Protein AF-A0A4V3JV38-F1 (afdb_monomer)

Secondary structure (DSSP, 8-state):
--HHHHHHHHHHHHHHHHHHHHHHHHHHHHHHHHHHHHTS-HHHHS-SS---HHHHHHSS--TTTTHHHHHHHHHTT-HHHHHHH-TTHHHHHHHHHHHHHHHHH--THHHHHHHH---

Solvent-accessible surface area (backbone atoms only — not comparable to full-atom values): 6922 Å² total; per-residue (Å²): 144,62,66,67,64,55,55,54,53,53,55,50,53,55,50,53,48,52,55,54,51,53,34,51,53,48,45,52,51,52,53,52,51,50,54,54,60,66,68,53,58,64,70,77,66,68,48,85,70,76,89,41,66,61,37,71,74,65,77,42,84,52,88,67,38,42,45,72,48,16,53,52,25,50,76,69,71,34,58,69,61,12,40,71,45,17,73,51,42,81,56,54,50,58,51,49,52,52,53,50,48,47,69,45,68,55,74,71,62,73,69,51,48,58,73,77,54,68,133

pLDDT: mean 81.39, std 14.28, range [52.53, 96.88]

Organism: NCBI:txid2202203

Radius of gyration: 21.89 Å; Cα contacts (8 Å, |Δi|>4): 63; chains: 1; bounding box: 44×22×66 Å

Structure (mmCIF, N/CA/C/O backbone):
data_AF-A0A4V3JV38-F1
#
_entry.id   AF-A0A4V3JV38-F1
#
loop_
_atom_site.group_PDB
_atom_site.id
_atom_site.type_symbol
_atom_site.label_atom_id
_atom_site.label_alt_id
_atom_site.label_comp_id
_atom_site.label_asym_id
_atom_site.label_entity_id
_atom_site.label_seq_id
_atom_site.pdbx_PDB_ins_code
_atom_site.Cartn_x
_atom_site.Cartn_y
_atom_site.Cartn_z
_atom_site.occupancy
_atom_site.B_iso_or_equiv
_atom_site.auth_seq_id
_atom_site.auth_comp_id
_atom_site.auth_asym_id
_atom_site.auth_atom_id
_atom_site.pdbx_PDB_model_num
ATOM 1 N N . MET A 1 1 ? -20.059 -0.887 51.369 1.00 53.03 1 MET A N 1
ATOM 2 C CA . MET A 1 1 ? -19.217 -1.607 50.383 1.00 53.03 1 MET A CA 1
ATOM 3 C C . MET A 1 1 ? -19.933 -1.858 49.036 1.00 53.03 1 MET A C 1
ATOM 5 O O . MET A 1 1 ? -19.772 -2.918 48.452 1.00 53.03 1 MET A O 1
ATOM 9 N N . SER A 1 2 ? -20.715 -0.902 48.499 1.00 55.38 2 SER A N 1
ATOM 10 C CA . SER A 1 2 ? -21.578 -1.139 47.311 1.00 55.38 2 SER A CA 1
ATOM 11 C C . SER A 1 2 ? -21.524 -0.057 46.218 1.00 55.38 2 SER A C 1
ATOM 13 O O . SER A 1 2 ? -21.893 -0.320 45.074 1.00 55.38 2 SER A O 1
ATOM 15 N N . LEU A 1 3 ? -21.032 1.150 46.522 1.00 53.41 3 LEU A N 1
ATOM 16 C CA . LEU A 1 3 ? -20.977 2.256 45.553 1.00 53.41 3 LEU A CA 1
ATOM 17 C C . LEU A 1 3 ? -19.715 2.222 44.674 1.00 53.41 3 LEU A C 1
ATOM 19 O O . LEU A 1 3 ? -19.774 2.554 43.489 1.00 53.41 3 LEU A O 1
ATOM 23 N N . VAL A 1 4 ? -18.592 1.746 45.221 1.00 56.56 4 VAL A N 1
ATOM 24 C CA . VAL A 1 4 ? -17.316 1.626 44.495 1.00 56.56 4 VAL A CA 1
ATOM 25 C C . VAL A 1 4 ? -17.398 0.550 43.401 1.00 56.56 4 VAL A C 1
ATOM 27 O O . VAL A 1 4 ? -16.957 0.786 42.277 1.00 56.56 4 VAL A O 1
ATOM 30 N N . SER A 1 5 ? -18.052 -0.590 43.665 1.00 55.03 5 SER A N 1
ATOM 31 C CA . SER A 1 5 ? -18.161 -1.687 42.688 1.00 55.03 5 SER A CA 1
ATOM 32 C C . SER A 1 5 ? -19.097 -1.363 41.512 1.00 55.03 5 SER A C 1
ATOM 34 O O . SER A 1 5 ? -18.789 -1.706 40.368 1.00 55.03 5 SER A O 1
ATOM 36 N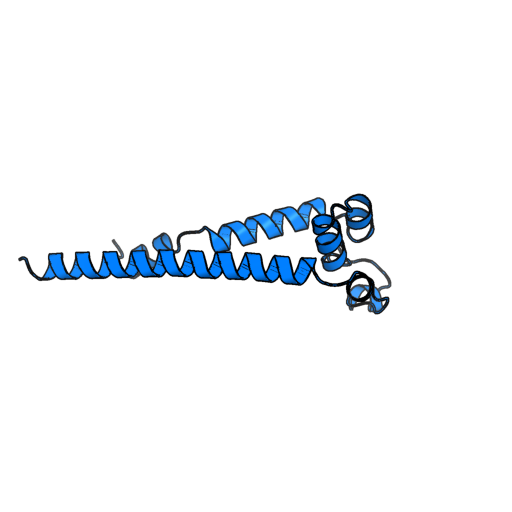 N . LYS A 1 6 ? -20.200 -0.633 41.747 1.00 54.78 6 LYS A N 1
ATOM 37 C CA . LYS A 1 6 ? -21.089 -0.138 40.676 1.00 54.78 6 LYS A CA 1
ATOM 38 C C . LYS A 1 6 ? -20.395 0.901 39.792 1.00 54.78 6 LYS A C 1
ATOM 40 O O . LYS A 1 6 ? -20.498 0.830 38.567 1.00 54.78 6 LYS A O 1
ATOM 45 N N . ARG A 1 7 ? -19.634 1.825 40.392 1.00 52.69 7 ARG A N 1
ATOM 46 C CA . ARG A 1 7 ? -18.882 2.858 39.657 1.00 52.69 7 ARG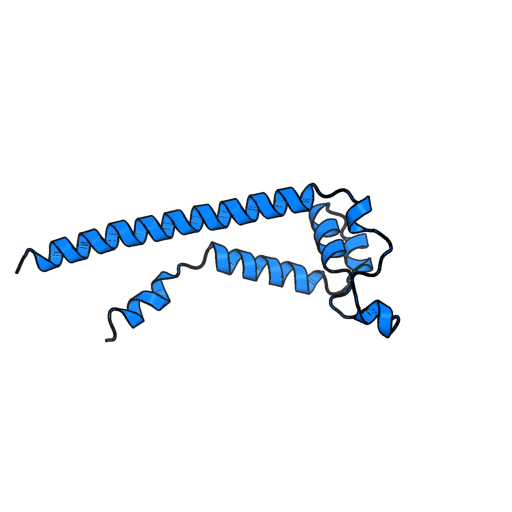 A CA 1
ATOM 47 C C . ARG A 1 7 ? -17.755 2.259 38.800 1.00 52.69 7 ARG A C 1
ATOM 49 O O . ARG A 1 7 ? -17.543 2.713 37.676 1.00 52.69 7 ARG A O 1
ATOM 56 N N . MET A 1 8 ? -17.108 1.192 39.276 1.00 52.53 8 MET A N 1
ATOM 57 C CA . MET A 1 8 ? -16.107 0.414 38.527 1.00 52.53 8 MET A CA 1
ATOM 58 C C . MET A 1 8 ? -16.706 -0.322 37.315 1.00 52.53 8 MET A C 1
ATOM 60 O O . MET A 1 8 ? -16.131 -0.289 36.228 1.00 52.53 8 MET A O 1
ATOM 64 N N . ARG A 1 9 ? -17.895 -0.929 37.458 1.00 57.12 9 ARG A N 1
ATOM 65 C CA . ARG A 1 9 ? -18.577 -1.661 36.370 1.00 57.12 9 ARG A CA 1
ATOM 66 C C . ARG A 1 9 ? -19.043 -0.741 35.230 1.00 57.12 9 ARG A C 1
ATOM 68 O O . ARG A 1 9 ? -18.928 -1.105 34.064 1.00 57.12 9 ARG A O 1
ATOM 75 N N . HIS A 1 10 ? -19.501 0.470 35.552 1.00 55.97 10 HIS A N 1
ATOM 76 C CA . HIS A 1 10 ? -19.963 1.450 34.560 1.00 55.97 10 HIS A CA 1
ATOM 77 C C . HIS A 1 10 ? -18.820 2.034 33.711 1.00 55.97 10 HIS A C 1
ATOM 79 O O . HIS A 1 10 ? -18.940 2.147 32.490 1.00 55.97 10 HIS A O 1
ATOM 85 N N . ARG A 1 11 ? -17.668 2.342 34.333 1.00 59.56 11 ARG A N 1
ATOM 86 C CA . ARG A 1 11 ? -16.465 2.782 33.601 1.00 59.56 11 ARG A CA 1
ATOM 87 C C . ARG A 1 11 ? -15.951 1.708 32.638 1.00 59.56 11 ARG A C 1
ATOM 89 O O . ARG A 1 11 ? -15.486 2.047 31.555 1.00 59.56 11 ARG A O 1
ATOM 96 N N . HIS A 1 12 ? -16.100 0.431 32.991 1.00 63.41 12 HIS A N 1
ATOM 97 C CA . HIS A 1 12 ? -15.719 -0.693 32.133 1.00 63.41 12 HIS A CA 1
ATOM 98 C C . HIS A 1 12 ? -16.596 -0.797 30.870 1.00 63.41 12 HIS A C 1
ATOM 100 O O . HIS A 1 12 ? -16.074 -1.026 29.781 1.00 63.41 12 HIS A O 1
ATOM 106 N N . GLY A 1 13 ? -17.912 -0.575 30.990 1.00 63.69 13 GLY A N 1
ATOM 107 C CA . GLY A 1 13 ? -18.850 -0.627 29.859 1.00 63.69 13 GLY A CA 1
ATOM 108 C C . GLY A 1 13 ? -18.615 0.474 28.820 1.00 63.69 13 GLY A C 1
ATOM 109 O O . GLY A 1 13 ? -18.491 0.181 27.632 1.00 63.69 13 GLY A O 1
ATOM 110 N N . ILE A 1 14 ? -18.465 1.728 29.269 1.00 70.62 14 ILE A N 1
ATOM 111 C CA . ILE A 1 14 ? -18.168 2.874 28.388 1.00 70.62 14 ILE A CA 1
ATOM 112 C C . ILE A 1 14 ? -16.804 2.699 27.713 1.00 70.62 14 ILE A C 1
ATOM 114 O O . ILE A 1 14 ? -16.665 2.930 26.516 1.00 70.62 14 ILE A O 1
ATOM 118 N N . PHE A 1 15 ? -15.795 2.244 28.456 1.00 67.62 15 PHE A N 1
ATOM 119 C CA . PHE A 1 15 ? -14.456 2.031 27.916 1.00 67.62 15 PHE A CA 1
ATOM 120 C C . PHE A 1 15 ? -14.430 0.951 26.821 1.00 67.62 15 PHE A C 1
ATO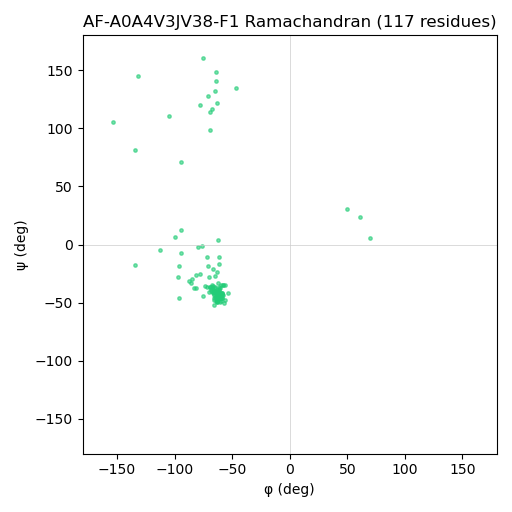M 122 O O . PHE A 1 15 ? -13.859 1.164 25.752 1.00 67.62 15 PHE A O 1
ATOM 129 N N . VAL A 1 16 ? -15.102 -0.184 27.036 1.00 67.94 16 VAL A N 1
ATOM 130 C CA . VAL A 1 16 ? -15.223 -1.245 26.021 1.00 67.94 16 VAL A CA 1
ATOM 131 C C . VAL A 1 16 ? -16.023 -0.770 24.802 1.00 67.94 16 VAL A C 1
ATOM 133 O O . VAL A 1 16 ? -15.673 -1.117 23.672 1.00 67.94 16 VAL A O 1
ATOM 136 N N . PHE A 1 17 ? -17.056 0.053 25.002 1.00 73.25 17 PHE A N 1
ATOM 137 C CA . PHE A 1 17 ? -17.812 0.676 23.914 1.00 73.25 17 PHE A CA 1
ATOM 138 C C . PHE A 1 17 ? -16.936 1.613 23.066 1.00 73.25 17 PHE A C 1
ATOM 140 O O . PHE A 1 17 ? -16.883 1.456 21.847 1.00 73.25 17 PHE A O 1
ATOM 147 N N . LEU A 1 18 ? -16.167 2.509 23.694 1.00 73.81 18 LEU A N 1
ATOM 148 C CA . LEU A 1 18 ? -15.246 3.418 23.001 1.00 73.81 18 LEU A CA 1
ATOM 149 C C . LEU A 1 18 ? -14.155 2.663 22.227 1.00 73.81 18 LEU A C 1
ATOM 151 O O . LEU A 1 18 ? -13.822 3.040 21.106 1.00 73.81 18 LEU A O 1
ATOM 155 N N . LEU A 1 19 ? -13.628 1.564 22.777 1.00 73.00 19 LEU A N 1
ATOM 156 C CA . LEU A 1 19 ? -12.657 0.715 22.079 1.00 73.00 19 LEU A CA 1
ATOM 157 C C . LEU A 1 19 ? -13.261 0.001 20.862 1.00 73.00 19 LEU A C 1
ATOM 159 O O . LEU A 1 19 ? -12.605 -0.101 19.823 1.00 73.00 19 LEU A O 1
ATOM 163 N N . ARG A 1 20 ? -14.509 -0.477 20.964 1.00 72.62 20 ARG A N 1
ATOM 164 C CA . ARG A 1 20 ? -15.234 -1.053 19.822 1.00 72.62 20 ARG A CA 1
ATOM 165 C C . ARG A 1 20 ? -15.500 0.000 18.750 1.00 72.62 20 ARG A C 1
ATOM 167 O O . ARG A 1 20 ? -15.222 -0.262 17.584 1.00 72.62 20 ARG A O 1
ATOM 174 N N . PHE A 1 21 ? -15.947 1.192 19.141 1.00 80.06 21 PHE A N 1
ATOM 175 C CA . PHE A 1 21 ? -16.174 2.314 18.230 1.00 80.06 21 PHE A CA 1
ATOM 176 C C . PHE A 1 21 ? -14.886 2.732 17.502 1.00 80.06 21 PHE A C 1
ATOM 178 O O . PHE A 1 21 ? -14.869 2.820 16.276 1.00 80.06 21 PHE A O 1
ATOM 185 N N . GLN A 1 22 ? -13.766 2.865 18.222 1.00 80.69 22 GLN A N 1
ATOM 186 C CA . GLN A 1 22 ? -12.458 3.161 17.623 1.00 80.69 22 GLN A CA 1
ATOM 187 C C . GLN A 1 22 ? -12.019 2.123 16.582 1.00 80.69 22 GLN A C 1
ATOM 189 O O . GLN A 1 22 ? -11.375 2.482 15.597 1.00 80.69 22 GLN A O 1
ATOM 194 N N . ARG A 1 23 ? -12.349 0.842 16.775 1.00 81.88 23 ARG A N 1
ATOM 195 C CA . ARG A 1 23 ? -12.041 -0.211 15.798 1.00 81.88 23 ARG A CA 1
ATOM 196 C C . ARG A 1 23 ? -12.817 -0.023 14.494 1.00 81.88 23 ARG A C 1
ATOM 198 O O . ARG A 1 23 ? -12.221 -0.149 13.430 1.00 81.88 23 ARG A O 1
ATOM 205 N N . HIS A 1 24 ? -14.106 0.310 14.570 1.00 85.50 24 HIS A N 1
ATOM 206 C CA . HIS A 1 24 ? -14.921 0.572 13.378 1.00 85.50 24 HIS A CA 1
ATOM 207 C C . HIS A 1 24 ? -14.413 1.788 12.600 1.00 85.50 24 HIS A C 1
ATOM 209 O O . HIS A 1 24 ? -14.295 1.714 11.383 1.00 85.50 24 HIS A O 1
ATOM 215 N N . VAL A 1 25 ? -14.018 2.858 13.299 1.00 89.75 25 VAL A N 1
ATOM 216 C CA . VAL A 1 25 ? -13.420 4.046 12.668 1.00 89.75 25 VAL A CA 1
ATOM 217 C C . VAL A 1 25 ? -12.110 3.701 11.954 1.00 89.75 25 VAL A C 1
ATOM 219 O O . VAL A 1 25 ? -11.925 4.079 10.802 1.00 89.75 25 VAL A O 1
ATOM 222 N N . ARG A 1 26 ? -11.208 2.941 12.597 1.00 89.25 26 ARG A N 1
ATOM 223 C CA . ARG A 1 26 ? -9.951 2.500 11.960 1.00 89.25 26 ARG A CA 1
ATOM 224 C C . ARG A 1 26 ? -10.201 1.643 10.726 1.00 89.25 26 ARG A C 1
ATOM 226 O O . ARG A 1 26 ? -9.531 1.833 9.720 1.00 89.25 26 ARG A O 1
ATOM 233 N N . PHE A 1 27 ? -11.145 0.711 10.809 1.00 90.88 27 PHE A N 1
ATOM 234 C CA . PHE A 1 27 ? -11.501 -0.140 9.681 1.00 90.88 27 PHE A CA 1
ATOM 235 C C . PHE A 1 27 ? -12.069 0.682 8.517 1.00 90.88 27 PHE A C 1
ATOM 237 O O . PHE A 1 27 ? -11.580 0.558 7.399 1.00 90.88 27 PHE A O 1
ATOM 244 N N . ALA A 1 28 ? -13.028 1.573 8.788 1.00 93.25 28 ALA A N 1
ATOM 245 C CA . ALA A 1 28 ? -13.606 2.455 7.778 1.00 93.25 28 ALA A CA 1
ATOM 246 C C . ALA A 1 28 ? -12.538 3.328 7.103 1.00 93.25 28 ALA A C 1
ATOM 248 O O . ALA A 1 28 ? -12.510 3.423 5.881 1.00 93.25 28 ALA A O 1
ATOM 249 N N . PHE A 1 29 ? -11.615 3.896 7.884 1.00 94.25 29 PHE A N 1
ATOM 250 C CA . PHE A 1 29 ? -10.500 4.677 7.350 1.00 94.25 29 PHE A CA 1
ATOM 251 C C . PHE A 1 29 ? -9.623 3.861 6.391 1.00 94.25 29 PHE A C 1
ATOM 253 O O . PHE A 1 29 ? -9.298 4.340 5.311 1.00 94.25 29 PHE A O 1
ATOM 260 N N . VAL A 1 30 ? -9.269 2.624 6.760 1.00 93.94 30 VAL A N 1
ATOM 261 C CA . VAL A 1 30 ? -8.461 1.744 5.902 1.00 93.94 30 VAL A CA 1
ATOM 262 C C . VAL A 1 30 ? -9.187 1.416 4.602 1.00 93.94 30 VAL A C 1
ATOM 264 O O . VAL A 1 30 ? -8.589 1.543 3.541 1.00 93.94 30 VAL A O 1
ATOM 267 N N . VAL A 1 31 ? -10.471 1.057 4.668 1.00 94.69 31 VAL A N 1
ATOM 268 C CA . VAL A 1 31 ? -11.272 0.756 3.472 1.00 94.69 31 VAL A CA 1
ATOM 269 C C . VAL A 1 31 ? -11.339 1.966 2.543 1.00 94.69 31 VAL A C 1
ATOM 271 O O . VAL A 1 31 ? -11.054 1.837 1.357 1.00 94.69 31 VAL A O 1
ATOM 274 N N . VAL A 1 32 ? -11.652 3.150 3.076 1.00 96.88 32 VAL A N 1
ATOM 275 C CA . VAL A 1 32 ? -11.713 4.388 2.285 1.00 96.88 32 VAL A CA 1
ATOM 276 C C . VAL A 1 32 ? -10.353 4.707 1.664 1.00 96.88 32 VAL A C 1
ATOM 278 O O . VAL A 1 32 ? -10.287 4.987 0.472 1.00 96.88 32 VAL A O 1
ATOM 281 N N . ALA A 1 33 ? -9.260 4.606 2.424 1.00 95.12 33 ALA A N 1
ATOM 282 C CA . ALA A 1 33 ? -7.916 4.843 1.903 1.00 95.12 33 ALA A CA 1
ATOM 283 C C . ALA A 1 33 ? -7.548 3.863 0.775 1.00 95.12 33 ALA A C 1
ATOM 285 O O . ALA A 1 33 ? -7.000 4.283 -0.241 1.00 95.12 33 ALA A O 1
ATOM 286 N N . THR A 1 34 ? -7.881 2.576 0.915 1.00 94.81 34 THR A N 1
ATOM 287 C CA . THR A 1 34 ? -7.658 1.573 -0.135 1.00 94.81 34 THR A CA 1
ATOM 288 C C . THR A 1 34 ? -8.502 1.851 -1.378 1.00 94.81 34 THR A C 1
ATOM 290 O O . THR A 1 34 ? -7.978 1.738 -2.479 1.00 94.81 34 THR A O 1
ATOM 293 N N . LEU A 1 35 ? -9.767 2.258 -1.232 1.00 96.81 35 LEU A N 1
ATOM 294 C CA . LEU A 1 35 ? -10.633 2.614 -2.364 1.00 96.81 35 LEU A CA 1
ATOM 295 C C . LEU A 1 35 ? -10.147 3.865 -3.099 1.00 96.81 35 LEU A C 1
ATOM 297 O O . LEU A 1 35 ? -10.161 3.895 -4.329 1.00 96.81 35 LEU A O 1
ATOM 301 N N . ILE A 1 36 ? -9.681 4.875 -2.358 1.00 96.44 36 ILE A N 1
ATOM 302 C CA . ILE A 1 36 ? -9.058 6.067 -2.942 1.00 96.44 36 ILE A CA 1
ATOM 303 C C . ILE A 1 36 ? -7.818 5.650 -3.730 1.00 96.44 36 ILE A C 1
ATOM 305 O O . ILE A 1 36 ? -7.695 6.023 -4.888 1.00 96.44 36 ILE A O 1
ATOM 309 N N . PHE A 1 37 ? -6.938 4.840 -3.131 1.00 95.31 37 PHE A N 1
ATOM 310 C CA . PHE A 1 37 ? -5.714 4.375 -3.782 1.00 95.31 37 PHE A CA 1
ATOM 311 C C . PHE A 1 37 ? -5.986 3.504 -5.019 1.00 95.31 37 PHE A C 1
ATOM 313 O O . PHE A 1 37 ? -5.308 3.652 -6.031 1.00 95.31 37 PHE A O 1
ATOM 320 N N . TYR A 1 38 ? -7.003 2.642 -4.961 1.00 95.62 38 TYR A N 1
ATOM 321 C CA . TYR A 1 38 ? -7.473 1.855 -6.101 1.00 95.62 38 TYR A CA 1
ATOM 322 C C . TYR A 1 38 ? -7.976 2.749 -7.242 1.00 95.62 38 TYR A C 1
ATOM 324 O O . TYR A 1 38 ? -7.691 2.483 -8.399 1.00 95.62 38 TYR A O 1
ATOM 332 N N . SER A 1 39 ? -8.670 3.843 -6.919 1.00 96.00 39 SER A N 1
ATOM 333 C CA . SER A 1 39 ? -9.231 4.774 -7.909 1.00 96.00 39 SER A CA 1
ATOM 334 C C . SER A 1 39 ? -8.199 5.710 -8.558 1.00 96.00 39 SER A C 1
ATOM 336 O O . SER A 1 39 ? -8.580 6.534 -9.389 1.00 96.00 39 SER A O 1
ATOM 338 N N . ILE A 1 40 ? -6.916 5.646 -8.176 1.00 93.38 40 ILE A N 1
ATOM 339 C CA . ILE A 1 40 ? -5.879 6.501 -8.773 1.00 93.38 40 ILE A CA 1
ATOM 340 C C . ILE A 1 40 ? -5.619 6.037 -10.218 1.00 93.38 40 ILE A C 1
ATOM 342 O O . ILE A 1 40 ? -5.340 4.848 -10.406 1.00 93.38 40 ILE A O 1
ATOM 346 N N . PRO A 1 41 ? -5.661 6.942 -11.220 1.00 91.88 41 PRO A N 1
ATOM 347 C CA . PRO A 1 41 ? -5.408 6.583 -12.613 1.00 91.88 41 PRO A CA 1
ATOM 348 C C . PRO A 1 41 ? -3.974 6.092 -12.818 1.00 91.88 41 PRO A C 1
ATOM 350 O O . PRO A 1 41 ? -3.041 6.576 -12.171 1.00 91.88 41 PRO A O 1
ATOM 353 N N . GLU A 1 42 ? -3.791 5.176 -13.766 1.00 90.12 42 GLU A N 1
ATOM 354 C CA . GLU A 1 42 ? -2.487 4.574 -14.056 1.00 90.12 42 GLU A CA 1
ATOM 355 C C . GLU A 1 42 ? -1.427 5.612 -14.462 1.00 90.12 42 GLU A C 1
ATOM 357 O O . GLU A 1 42 ? -0.274 5.510 -14.049 1.00 90.12 42 GLU A O 1
ATOM 362 N N . GLU A 1 43 ? -1.834 6.665 -15.171 1.00 89.12 43 GLU A N 1
ATOM 363 C CA . GLU A 1 43 ? -0.979 7.769 -15.622 1.00 89.12 43 GLU A CA 1
ATOM 364 C C . GLU A 1 43 ? -0.199 8.408 -14.461 1.00 89.12 43 GLU A C 1
ATOM 366 O O . GLU A 1 43 ? 1.001 8.649 -14.568 1.00 89.12 43 GLU A O 1
ATOM 371 N N . PHE A 1 44 ? -0.850 8.597 -13.308 1.00 87.00 44 PHE A N 1
ATOM 372 C CA . PHE A 1 44 ? -0.224 9.175 -12.115 1.00 87.00 44 PHE A CA 1
ATOM 373 C C . PHE A 1 44 ? 0.656 8.175 -11.355 1.00 87.00 44 PHE A C 1
ATOM 375 O O . PHE A 1 44 ? 1.570 8.565 -10.631 1.00 87.00 44 PHE A O 1
ATOM 382 N N . ILE A 1 45 ? 0.378 6.876 -11.480 1.00 87.81 45 ILE A N 1
ATOM 383 C CA . ILE A 1 45 ? 1.120 5.812 -10.789 1.00 87.81 45 ILE A CA 1
ATOM 384 C C . ILE A 1 45 ? 2.417 5.476 -11.535 1.00 87.81 45 ILE A C 1
ATOM 386 O O . ILE A 1 45 ? 3.456 5.208 -10.914 1.00 87.81 45 ILE A O 1
ATOM 390 N N . PHE A 1 46 ? 2.373 5.500 -12.865 1.00 86.06 46 PHE A N 1
ATOM 391 C CA . PHE A 1 46 ? 3.487 5.130 -13.737 1.00 86.06 46 PHE A CA 1
ATOM 392 C C . PHE A 1 46 ? 4.267 6.321 -14.295 1.00 86.06 46 PHE A C 1
ATOM 394 O O . PHE A 1 46 ? 5.193 6.103 -15.074 1.00 86.06 46 PHE A O 1
ATOM 401 N N . ASP A 1 47 ? 3.958 7.539 -13.843 1.00 79.88 47 ASP A N 1
ATOM 402 C CA . ASP A 1 47 ? 4.627 8.774 -14.259 1.00 79.88 47 ASP A CA 1
ATOM 403 C C . ASP A 1 47 ? 6.171 8.613 -14.231 1.00 79.88 47 ASP A C 1
ATOM 405 O O . ASP A 1 47 ? 6.708 8.026 -13.273 1.00 79.88 47 ASP A O 1
ATOM 409 N N . PRO A 1 48 ? 6.919 9.068 -15.263 1.00 64.88 48 PRO A N 1
ATOM 410 C CA . PRO A 1 48 ? 8.326 8.717 -15.447 1.00 64.88 48 PRO A CA 1
ATOM 411 C C . PRO A 1 48 ? 9.262 9.381 -14.438 1.00 64.88 48 PRO A C 1
ATOM 413 O O . PRO A 1 48 ? 10.437 9.015 -14.372 1.00 64.88 48 PRO A O 1
ATOM 416 N N . LEU A 1 49 ? 8.782 10.351 -13.651 1.00 66.81 49 LEU A N 1
ATOM 417 C CA . LEU A 1 49 ? 9.611 11.003 -12.646 1.00 66.81 49 LEU A CA 1
ATOM 418 C C . LEU A 1 49 ? 10.052 9.968 -11.592 1.00 66.81 49 LEU A C 1
ATOM 420 O O . LEU A 1 49 ? 9.207 9.338 -10.943 1.00 66.81 49 LEU A O 1
ATOM 424 N N . PRO A 1 50 ? 11.366 9.757 -11.383 1.00 64.62 50 PRO A N 1
ATOM 425 C CA . PRO A 1 50 ? 11.831 8.808 -10.388 1.00 64.62 50 PRO A CA 1
ATOM 426 C C . PRO A 1 50 ? 11.525 9.353 -8.990 1.00 64.62 50 PRO A C 1
ATOM 428 O O . PRO A 1 50 ? 12.285 10.130 -8.423 1.00 64.62 50 PRO A O 1
ATOM 431 N N . LEU A 1 51 ? 10.429 8.883 -8.388 1.00 70.38 51 LEU A N 1
ATOM 432 C CA . LEU A 1 51 ? 10.077 9.165 -6.987 1.00 70.38 51 LEU A CA 1
ATOM 433 C C . LEU A 1 51 ? 11.134 8.642 -5.988 1.00 70.38 51 LEU A C 1
ATOM 435 O O . LEU A 1 51 ? 11.080 8.949 -4.799 1.00 70.38 51 LEU A O 1
ATOM 439 N N . CYS A 1 52 ? 12.090 7.827 -6.447 1.00 80.50 52 CYS A N 1
ATOM 440 C CA . CYS A 1 52 ? 13.122 7.206 -5.627 1.00 80.50 52 CYS A CA 1
ATOM 441 C C . CYS A 1 52 ? 14.484 7.887 -5.823 1.00 80.50 52 CYS A C 1
ATOM 443 O O . CYS A 1 52 ? 15.146 7.693 -6.843 1.00 80.50 52 CYS A O 1
ATOM 445 N N . ILE A 1 53 ? 14.948 8.590 -4.787 1.00 82.81 53 ILE A N 1
ATOM 446 C CA . ILE A 1 53 ? 16.270 9.239 -4.750 1.00 82.81 53 ILE A CA 1
ATOM 447 C C . ILE A 1 53 ? 17.401 8.222 -4.967 1.00 82.81 53 ILE A C 1
ATOM 449 O O . ILE A 1 53 ? 18.393 8.529 -5.615 1.00 82.81 53 ILE A O 1
ATOM 453 N N . PHE A 1 54 ? 17.253 6.991 -4.467 1.00 84.38 54 PHE A N 1
ATOM 454 C CA . PHE A 1 54 ? 18.273 5.956 -4.642 1.00 84.38 54 PHE A CA 1
ATOM 455 C C . PHE A 1 54 ? 18.460 5.581 -6.116 1.00 84.38 54 PHE A C 1
ATOM 457 O O . PHE A 1 54 ? 19.590 5.525 -6.589 1.00 84.38 54 PHE A O 1
ATOM 464 N N . ARG A 1 55 ? 17.361 5.385 -6.857 1.00 82.25 55 ARG A N 1
ATOM 465 C CA . ARG A 1 55 ? 17.431 5.113 -8.297 1.00 82.25 55 ARG A CA 1
ATOM 466 C C . ARG A 1 55 ? 17.992 6.312 -9.056 1.00 82.25 55 ARG A C 1
ATOM 468 O O . ARG A 1 55 ? 18.784 6.121 -9.962 1.00 82.25 55 ARG A O 1
ATOM 475 N N . PHE A 1 56 ? 17.643 7.531 -8.645 1.00 83.44 56 PHE A N 1
ATOM 476 C CA . PHE A 1 56 ? 18.209 8.748 -9.227 1.00 83.44 56 PHE A CA 1
ATOM 477 C C . PHE A 1 56 ? 19.731 8.866 -9.017 1.00 83.44 56 PHE A C 1
ATOM 479 O O . PHE A 1 56 ? 20.442 9.258 -9.933 1.00 83.44 56 PHE A O 1
ATOM 486 N N . LEU A 1 57 ? 20.240 8.519 -7.830 1.00 87.31 57 LEU A N 1
ATOM 487 C CA . LEU A 1 57 ? 21.662 8.661 -7.489 1.00 87.31 57 LEU A CA 1
ATOM 488 C C . LEU A 1 57 ? 22.539 7.506 -7.982 1.00 87.31 57 LEU A C 1
ATOM 490 O O . LEU A 1 57 ? 23.690 7.726 -8.347 1.00 87.31 57 LEU A O 1
ATOM 494 N N . PHE A 1 58 ? 22.027 6.277 -7.937 1.00 87.12 58 PHE A N 1
ATOM 495 C CA . PHE A 1 58 ? 22.822 5.070 -8.166 1.00 87.12 58 PHE A CA 1
ATOM 496 C C . PHE A 1 58 ? 22.444 4.321 -9.445 1.00 87.12 58 PHE A C 1
ATOM 498 O O . PHE A 1 58 ? 23.089 3.320 -9.744 1.00 87.12 58 PHE A O 1
ATOM 505 N N . ASP A 1 59 ? 21.404 4.762 -10.164 1.00 82.56 59 ASP A N 1
ATOM 506 C CA . ASP A 1 59 ? 20.835 4.104 -11.354 1.00 82.56 59 ASP A CA 1
ATOM 507 C C . ASP A 1 59 ? 20.538 2.605 -11.142 1.00 82.56 59 ASP A C 1
ATOM 509 O O . ASP A 1 59 ? 20.647 1.755 -12.024 1.00 82.56 59 ASP A O 1
ATOM 513 N N . ARG A 1 60 ? 20.208 2.255 -9.896 1.00 80.44 60 ARG A N 1
ATOM 514 C CA . ARG A 1 60 ? 19.959 0.889 -9.432 1.00 80.44 60 ARG A CA 1
ATOM 515 C C . ARG A 1 60 ? 18.663 0.863 -8.645 1.00 80.44 60 ARG A C 1
ATOM 517 O O . ARG A 1 60 ? 18.360 1.792 -7.894 1.00 80.44 60 ARG A O 1
ATOM 524 N N . ASP A 1 61 ? 17.931 -0.235 -8.757 1.00 79.56 61 ASP A N 1
ATOM 525 C CA . ASP A 1 61 ? 16.734 -0.449 -7.956 1.00 79.56 61 ASP A CA 1
ATOM 526 C C . ASP A 1 61 ? 17.102 -0.890 -6.537 1.00 79.56 61 ASP A C 1
ATOM 528 O O . ASP A 1 61 ? 17.745 -1.918 -6.326 1.00 79.56 61 ASP A O 1
ATOM 532 N N . CYS A 1 62 ? 16.690 -0.101 -5.540 1.00 82.94 62 CYS A N 1
ATOM 533 C CA . CYS A 1 62 ? 16.679 -0.553 -4.151 1.00 82.94 62 CYS A CA 1
ATOM 534 C C . CYS A 1 62 ? 15.499 -1.520 -3.929 1.00 82.94 62 CYS A C 1
ATOM 536 O O . CYS A 1 62 ? 14.519 -1.460 -4.674 1.00 82.94 62 CYS A O 1
ATOM 538 N N . PRO A 1 63 ? 15.507 -2.361 -2.877 1.00 80.31 63 PRO A N 1
ATOM 539 C CA . PRO A 1 63 ? 14.421 -3.321 -2.630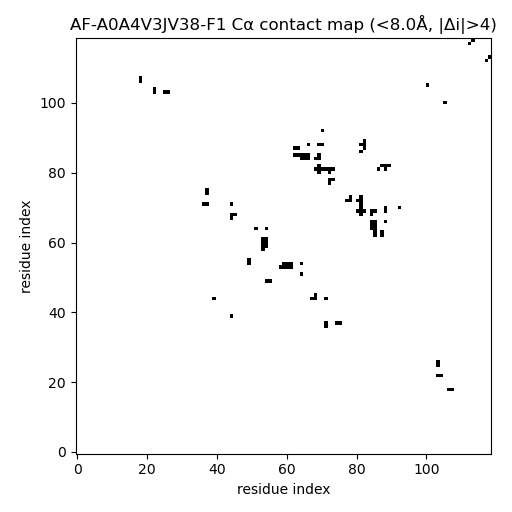 1.00 80.31 63 PRO A CA 1
ATOM 540 C C . PRO A 1 63 ? 13.046 -2.666 -2.398 1.00 80.31 63 PRO A C 1
ATOM 542 O O . PRO A 1 63 ? 12.017 -3.331 -2.487 1.00 80.31 63 PRO A O 1
ATOM 545 N N . GLY A 1 64 ? 13.008 -1.361 -2.106 1.00 81.06 64 GLY A N 1
ATOM 546 C CA . GLY A 1 64 ? 11.776 -0.579 -1.989 1.00 81.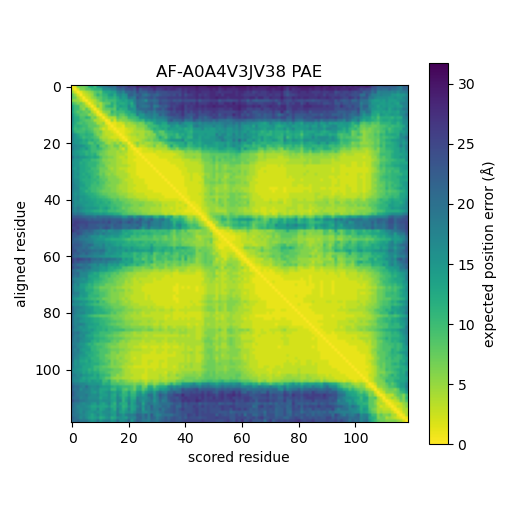06 64 GLY A CA 1
ATOM 547 C C . GLY A 1 64 ? 11.354 0.150 -3.271 1.00 81.06 64 GLY A C 1
ATOM 548 O O . GLY A 1 64 ? 10.264 0.728 -3.301 1.00 81.06 64 GLY A O 1
ATOM 549 N N . CYS A 1 65 ? 12.176 0.154 -4.325 1.00 86.06 65 CYS A N 1
ATOM 550 C CA . CYS A 1 65 ? 11.835 0.828 -5.574 1.00 86.06 65 CYS A CA 1
ATOM 551 C C . CYS A 1 65 ? 10.613 0.156 -6.213 1.00 86.06 65 CYS A C 1
ATOM 553 O O . CYS A 1 65 ? 10.434 -1.052 -6.095 1.00 86.06 65 CYS A O 1
ATOM 555 N N . GLY A 1 66 ? 9.708 0.940 -6.798 1.00 87.44 66 GLY A N 1
ATOM 556 C CA . GLY A 1 66 ? 8.499 0.400 -7.425 1.00 87.44 66 GLY A CA 1
ATOM 557 C C . GLY A 1 66 ? 7.455 -0.188 -6.467 1.00 87.44 66 GLY A C 1
ATOM 558 O O . GLY A 1 66 ? 6.446 -0.687 -6.950 1.00 87.44 66 GLY A O 1
ATOM 559 N N . THR A 1 67 ? 7.617 -0.094 -5.136 1.00 90.25 67 THR A N 1
ATOM 560 C CA . THR A 1 67 ? 6.641 -0.657 -4.175 1.00 90.25 67 THR A CA 1
ATOM 561 C C . THR A 1 67 ? 5.232 -0.108 -4.405 1.00 90.25 67 THR A C 1
ATOM 563 O O . THR A 1 67 ? 4.292 -0.882 -4.518 1.00 90.25 67 THR A O 1
ATOM 566 N N . THR A 1 68 ? 5.063 1.210 -4.552 1.00 91.06 68 THR A N 1
ATOM 567 C CA . THR A 1 68 ? 3.739 1.818 -4.794 1.00 91.06 68 THR A CA 1
ATOM 568 C C . THR A 1 68 ? 3.088 1.292 -6.075 1.00 91.06 68 T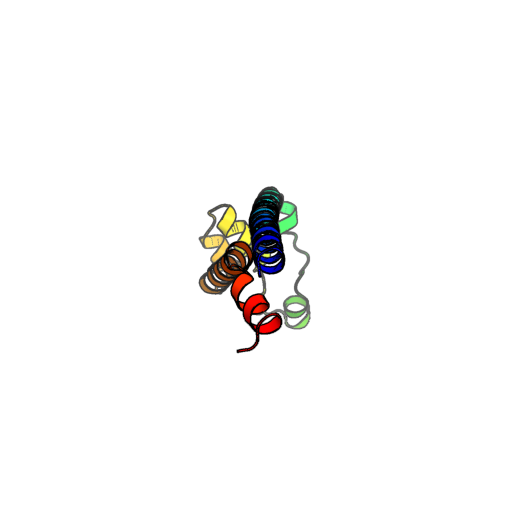HR A C 1
ATOM 570 O O . THR A 1 68 ? 1.906 0.957 -6.066 1.00 91.06 68 THR A O 1
ATOM 573 N N . ARG A 1 69 ? 3.872 1.150 -7.152 1.00 91.81 69 ARG A N 1
ATOM 574 C CA . ARG A 1 69 ? 3.420 0.587 -8.435 1.00 91.81 69 ARG A CA 1
ATOM 575 C C . ARG A 1 69 ? 3.048 -0.883 -8.287 1.00 91.81 69 ARG A C 1
ATOM 577 O O . ARG A 1 69 ? 1.967 -1.274 -8.696 1.00 91.81 69 ARG A O 1
ATOM 584 N N . GLY A 1 70 ? 3.883 -1.672 -7.610 1.00 94.00 70 GLY A N 1
ATOM 585 C CA . GLY A 1 70 ? 3.603 -3.076 -7.318 1.00 94.00 70 GLY A CA 1
ATOM 586 C C . GLY A 1 70 ? 2.334 -3.269 -6.486 1.00 94.00 70 GLY A C 1
ATOM 587 O O . GLY A 1 70 ? 1.521 -4.130 -6.804 1.00 94.00 70 GLY A O 1
ATOM 588 N N . PHE A 1 71 ? 2.108 -2.428 -5.472 1.00 94.81 71 PHE A N 1
ATOM 589 C CA . PHE A 1 71 ? 0.876 -2.437 -4.676 1.00 94.81 71 PHE A CA 1
ATOM 590 C C . PHE A 1 71 ? -0.347 -2.118 -5.536 1.00 94.81 71 PHE A C 1
ATOM 592 O O . PHE A 1 71 ? -1.353 -2.819 -5.450 1.00 94.81 71 PHE A O 1
ATOM 599 N N . TRP A 1 72 ? -0.260 -1.084 -6.374 1.00 95.44 72 TRP A N 1
ATOM 600 C CA . TRP A 1 72 ? -1.339 -0.713 -7.284 1.00 95.44 72 TRP A CA 1
ATOM 601 C C . TRP A 1 72 ? -1.635 -1.834 -8.292 1.00 95.44 72 TRP A C 1
ATOM 603 O O . TRP A 1 72 ? -2.795 -2.201 -8.465 1.00 95.44 72 TRP A O 1
ATOM 613 N N . CYS A 1 73 ? -0.600 -2.449 -8.875 1.00 96.06 73 CYS A N 1
ATOM 614 C CA . CYS A 1 73 ? -0.727 -3.590 -9.781 1.00 96.06 73 CYS A CA 1
ATOM 615 C C . CYS A 1 73 ? -1.389 -4.796 -9.101 1.00 96.06 73 CYS A C 1
ATOM 617 O O . CYS A 1 73 ? -2.306 -5.377 -9.672 1.00 96.06 73 CYS A O 1
ATOM 619 N N . ILE A 1 74 ? -0.993 -5.145 -7.869 1.00 96.75 74 ILE A N 1
ATOM 620 C CA . ILE A 1 74 ? -1.639 -6.225 -7.103 1.00 96.75 74 ILE A CA 1
ATOM 621 C C . ILE A 1 74 ? -3.126 -5.935 -6.889 1.00 96.75 74 ILE A C 1
ATOM 623 O O . ILE A 1 74 ? -3.949 -6.831 -7.064 1.00 96.75 74 ILE A O 1
ATOM 627 N N . LEU A 1 75 ? -3.484 -4.695 -6.539 1.00 95.75 75 LEU A N 1
ATOM 628 C CA . LEU A 1 75 ? -4.884 -4.308 -6.346 1.00 95.75 75 LEU A CA 1
ATOM 629 C C . LEU A 1 75 ? -5.710 -4.381 -7.638 1.00 95.75 75 LEU A C 1
ATOM 631 O O . LEU A 1 75 ? -6.910 -4.626 -7.564 1.00 95.75 75 LEU A O 1
ATOM 635 N N . HIS A 1 76 ? -5.071 -4.221 -8.798 1.00 96.12 76 HIS A N 1
ATOM 636 C CA . HIS A 1 76 ? -5.674 -4.372 -10.126 1.00 96.12 76 HIS A CA 1
ATOM 637 C C . HIS A 1 76 ? -5.484 -5.776 -10.725 1.00 96.12 76 HIS A C 1
ATOM 639 O O . HIS A 1 76 ? -5.735 -5.974 -11.911 1.00 96.12 76 HIS A O 1
ATOM 645 N N . PHE A 1 77 ? -5.041 -6.755 -9.928 1.00 96.56 77 PHE A N 1
ATOM 646 C CA . PHE A 1 77 ? -4.803 -8.144 -10.350 1.00 96.56 77 PHE A CA 1
ATOM 647 C C . PHE A 1 77 ? -3.741 -8.317 -11.459 1.00 96.56 77 PHE A C 1
ATOM 649 O O . PHE A 1 77 ? -3.709 -9.332 -12.152 1.00 96.56 77 PHE A O 1
ATOM 656 N N . ARG A 1 78 ? -2.823 -7.354 -11.599 1.00 96.06 78 ARG A N 1
ATOM 657 C CA . ARG A 1 78 ? -1.698 -7.348 -12.551 1.00 96.06 78 ARG A CA 1
ATOM 658 C C . ARG A 1 78 ? -0.420 -7.882 -11.894 1.00 96.06 78 ARG A C 1
ATOM 660 O O . ARG A 1 78 ? 0.502 -7.136 -11.573 1.00 96.06 78 ARG A O 1
ATOM 667 N N . PHE A 1 79 ? -0.376 -9.183 -11.624 1.00 95.25 79 PHE A N 1
ATOM 668 C CA . PHE A 1 79 ? 0.695 -9.786 -10.814 1.00 95.25 79 PHE A CA 1
ATOM 669 C C . PHE A 1 79 ? 2.073 -9.803 -11.489 1.00 95.25 79 PHE A C 1
ATOM 671 O O . PHE A 1 79 ? 3.082 -9.607 -10.814 1.00 95.25 79 PHE A O 1
ATOM 678 N N . GLU A 1 80 ? 2.117 -10.023 -12.802 1.00 95.81 80 GLU A N 1
ATOM 679 C CA . GLU A 1 80 ? 3.362 -10.021 -13.578 1.00 95.81 80 GLU A CA 1
ATOM 680 C C . GLU A 1 80 ? 4.020 -8.637 -13.541 1.00 95.81 80 GLU A C 1
ATOM 682 O O . GLU A 1 80 ? 5.173 -8.500 -13.130 1.00 95.81 80 GLU A O 1
ATOM 687 N N . ASP A 1 81 ? 3.239 -7.591 -13.817 1.00 93.31 81 ASP A N 1
ATOM 688 C CA . ASP A 1 81 ? 3.693 -6.206 -13.698 1.00 93.31 81 ASP A CA 1
ATOM 689 C C . ASP A 1 81 ? 4.159 -5.883 -12.275 1.00 93.31 81 ASP A C 1
ATOM 691 O O . ASP A 1 81 ? 5.192 -5.242 -12.083 1.00 93.31 81 ASP A O 1
ATOM 695 N N . ALA A 1 82 ? 3.433 -6.351 -11.253 1.00 94.44 82 ALA A N 1
ATOM 696 C CA . ALA A 1 82 ? 3.825 -6.133 -9.865 1.00 94.44 82 ALA A CA 1
ATOM 697 C C . ALA A 1 82 ? 5.221 -6.702 -9.560 1.00 94.44 82 ALA A C 1
ATOM 699 O O . ALA A 1 82 ? 6.020 -6.036 -8.899 1.00 94.44 82 ALA A O 1
ATOM 700 N N . TYR A 1 83 ? 5.523 -7.898 -10.072 1.00 93.00 83 TYR A N 1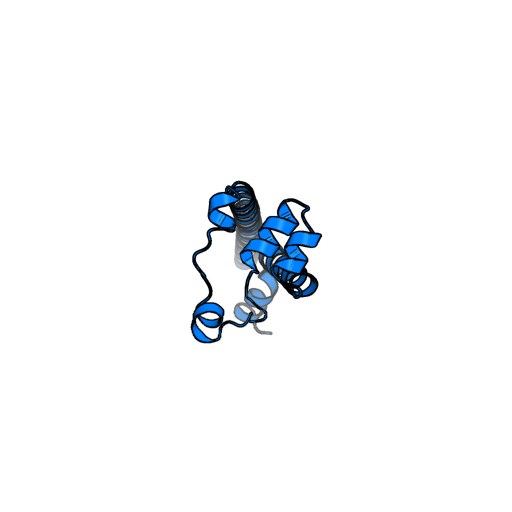
ATOM 701 C CA . TYR A 1 83 ? 6.832 -8.530 -9.933 1.00 93.00 83 TYR A CA 1
ATOM 702 C C . TYR A 1 83 ? 7.930 -7.795 -10.715 1.00 93.00 83 TYR A C 1
ATOM 704 O O . TYR A 1 83 ? 9.046 -7.655 -10.206 1.00 93.00 83 TYR A O 1
ATOM 712 N N . HIS A 1 84 ? 7.616 -7.290 -11.912 1.00 91.31 84 HIS A N 1
ATOM 713 C CA . HIS A 1 84 ? 8.548 -6.493 -12.712 1.00 91.31 84 HIS A CA 1
ATOM 714 C C . HIS A 1 84 ?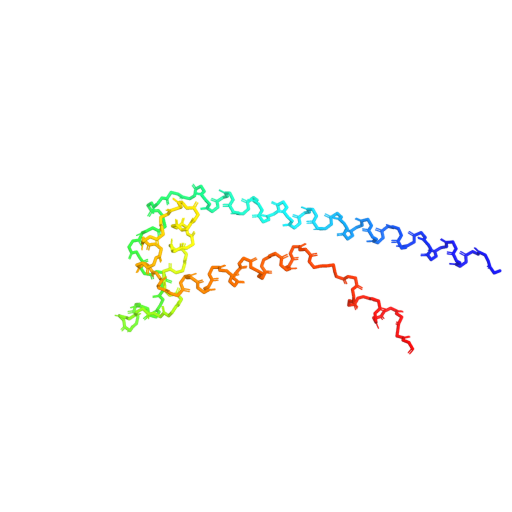 8.906 -5.163 -12.049 1.00 91.31 84 HIS A C 1
ATOM 716 O O . HIS A 1 84 ? 10.070 -4.769 -12.067 1.00 91.31 84 HIS A O 1
ATOM 722 N N . TYR A 1 85 ? 7.939 -4.481 -11.430 1.00 89.31 85 TYR A N 1
ATOM 723 C CA . TYR A 1 85 ? 8.213 -3.229 -10.721 1.00 89.31 85 TYR A CA 1
ATOM 724 C C . TYR A 1 85 ? 8.944 -3.441 -9.400 1.00 89.31 85 TYR A C 1
ATOM 726 O O . TYR A 1 85 ? 9.758 -2.602 -9.016 1.00 89.31 85 TYR A O 1
ATOM 734 N N . ASN A 1 86 ? 8.639 -4.521 -8.680 1.00 90.75 86 ASN A N 1
ATOM 735 C CA . ASN A 1 86 ? 9.318 -4.858 -7.440 1.00 90.75 86 ASN A CA 1
ATOM 736 C C . ASN A 1 86 ? 9.262 -6.372 -7.195 1.00 90.75 86 ASN A C 1
ATOM 738 O O . ASN A 1 86 ? 8.251 -6.906 -6.752 1.00 90.75 86 ASN A O 1
ATOM 742 N N . SER A 1 87 ? 10.371 -7.083 -7.388 1.00 91.12 87 SER A N 1
ATOM 743 C CA . SER A 1 87 ? 10.390 -8.539 -7.172 1.00 91.12 87 SER A CA 1
ATOM 744 C C . SER A 1 87 ? 10.196 -8.944 -5.702 1.00 91.12 87 SER A C 1
ATOM 746 O O . SER A 1 87 ? 9.757 -10.056 -5.413 1.00 91.12 87 SER A O 1
ATOM 748 N N . TRP A 1 88 ? 10.466 -8.032 -4.762 1.00 91.75 88 TRP A N 1
ATOM 749 C CA . TRP A 1 88 ? 10.233 -8.218 -3.326 1.00 91.75 88 TRP A CA 1
ATOM 750 C C . TRP A 1 88 ? 8.768 -8.011 -2.927 1.00 91.75 88 TRP A C 1
ATOM 752 O O . TRP A 1 88 ? 8.424 -8.211 -1.758 1.00 91.75 88 TRP A O 1
ATOM 762 N N . ILE A 1 89 ? 7.888 -7.649 -3.868 1.00 93.69 89 ILE A N 1
ATOM 763 C CA . ILE A 1 89 ? 6.472 -7.382 -3.606 1.00 93.69 89 ILE A CA 1
ATOM 764 C C . ILE A 1 89 ? 5.766 -8.561 -2.934 1.00 93.69 89 ILE A C 1
ATOM 766 O O . ILE A 1 89 ? 4.939 -8.368 -2.046 1.00 93.69 89 ILE A O 1
ATOM 770 N N . TRP A 1 90 ? 6.160 -9.788 -3.278 1.00 93.75 90 TRP A N 1
ATOM 771 C CA . TRP A 1 90 ? 5.618 -11.013 -2.693 1.00 93.75 90 TRP A CA 1
ATOM 772 C C . TRP A 1 90 ? 5.885 -11.146 -1.195 1.00 93.75 90 TRP A C 1
ATOM 774 O O . TRP A 1 90 ? 5.135 -11.824 -0.502 1.00 93.75 90 TRP A O 1
ATOM 784 N N . LEU A 1 91 ? 6.919 -10.480 -0.683 1.00 93.81 91 LEU A N 1
ATOM 785 C CA . LEU A 1 91 ? 7.204 -10.407 0.744 1.00 93.81 91 LEU A CA 1
ATOM 786 C C . LEU A 1 91 ? 6.631 -9.124 1.357 1.00 93.81 91 LEU A C 1
ATOM 788 O O . LEU A 1 91 ? 5.994 -9.164 2.411 1.00 93.81 91 LEU A O 1
ATOM 792 N N . THR A 1 92 ? 6.840 -7.977 0.709 1.00 91.69 92 THR A N 1
ATOM 793 C CA . THR A 1 92 ? 6.466 -6.673 1.275 1.00 91.69 92 THR A CA 1
ATOM 794 C C . THR A 1 92 ? 4.953 -6.478 1.341 1.00 91.69 92 THR A C 1
ATOM 796 O O . THR A 1 92 ? 4.465 -5.940 2.336 1.00 91.69 92 THR A O 1
ATOM 799 N N . PHE A 1 93 ? 4.192 -6.963 0.354 1.00 94.25 93 PHE A N 1
ATOM 800 C CA . PHE A 1 93 ? 2.736 -6.842 0.344 1.00 94.25 93 PHE A CA 1
ATOM 801 C C . PHE A 1 93 ? 2.072 -7.647 1.480 1.00 94.25 93 PHE A C 1
ATOM 803 O O . PHE A 1 93 ? 1.352 -7.037 2.277 1.00 94.25 93 PHE A O 1
ATOM 810 N N . PRO A 1 94 ? 2.347 -8.955 1.684 1.00 94.56 94 PRO A N 1
ATOM 811 C CA . PRO A 1 94 ? 1.793 -9.689 2.826 1.00 94.56 94 PRO A CA 1
ATOM 812 C C . PRO A 1 94 ? 2.225 -9.135 4.187 1.00 94.56 94 PRO A C 1
ATOM 814 O O . PRO A 1 94 ? 1.424 -9.097 5.125 1.00 94.56 94 PRO A O 1
ATOM 817 N N . LEU A 1 95 ? 3.469 -8.661 4.318 1.00 94.75 95 LEU A N 1
ATOM 818 C CA . LEU A 1 95 ? 3.935 -8.011 5.547 1.00 94.75 95 LEU A CA 1
ATOM 819 C C . LEU A 1 95 ? 3.168 -6.715 5.829 1.00 94.75 95 LEU A C 1
ATOM 821 O O . LEU A 1 95 ? 2.760 -6.461 6.964 1.00 94.75 95 LEU A O 1
ATOM 825 N N . PHE A 1 96 ? 2.914 -5.911 4.799 1.00 93.75 96 PHE A N 1
ATOM 826 C CA . PHE A 1 96 ? 2.109 -4.705 4.940 1.00 93.75 96 PHE A CA 1
ATOM 827 C C . PHE A 1 96 ? 0.670 -5.035 5.346 1.00 93.75 96 PHE A C 1
ATOM 829 O O . PHE A 1 96 ? 0.166 -4.478 6.323 1.00 93.75 96 PHE A O 1
ATOM 836 N N . VAL A 1 97 ? 0.025 -5.975 4.645 1.00 94.31 97 VAL A N 1
ATOM 837 C CA . VAL A 1 97 ? -1.355 -6.395 4.930 1.00 94.31 97 VAL A CA 1
ATOM 838 C C . VAL A 1 97 ? -1.468 -6.961 6.345 1.00 94.31 97 VAL A C 1
ATOM 840 O O . VAL A 1 97 ? -2.352 -6.555 7.096 1.00 94.31 97 VAL A O 1
ATOM 843 N N . SER A 1 98 ? -0.552 -7.836 6.762 1.00 94.12 98 SER A N 1
ATOM 844 C CA . SER A 1 98 ? -0.558 -8.400 8.118 1.00 94.12 98 SER A CA 1
ATOM 845 C C . SER A 1 98 ? -0.364 -7.331 9.200 1.00 94.12 98 SER A C 1
ATOM 847 O O . SER A 1 98 ? -1.093 -7.326 10.194 1.00 94.12 98 SER A O 1
ATOM 849 N N . CYS A 1 99 ? 0.542 -6.369 8.999 1.00 92.69 99 CYS A N 1
ATOM 850 C CA . CYS A 1 99 ? 0.734 -5.241 9.913 1.00 92.69 99 CYS A CA 1
ATOM 851 C C . CYS A 1 99 ? -0.520 -4.355 10.005 1.00 92.69 99 CYS A C 1
ATOM 853 O O . CYS A 1 99 ? -0.932 -3.949 11.099 1.00 92.69 99 CYS A O 1
ATOM 855 N N . LEU A 1 100 ? -1.160 -4.087 8.865 1.00 91.50 100 LEU A N 1
ATOM 856 C CA . LEU A 1 100 ? -2.386 -3.302 8.783 1.00 91.50 100 LEU A CA 1
ATOM 857 C C . LEU A 1 100 ? -3.540 -3.995 9.512 1.00 91.50 100 LEU A C 1
ATOM 859 O O . LEU A 1 100 ? -4.182 -3.385 10.370 1.00 91.50 100 LEU A O 1
ATOM 863 N N . LEU A 1 101 ? -3.744 -5.288 9.248 1.00 90.69 101 LEU A N 1
ATOM 864 C CA . LEU A 1 101 ? -4.730 -6.114 9.939 1.00 90.69 101 LEU A CA 1
ATOM 865 C C . LEU A 1 101 ? -4.462 -6.139 11.445 1.00 90.69 101 LEU A C 1
ATOM 867 O O . LEU A 1 101 ? -5.373 -5.887 12.230 1.00 90.69 101 LEU A O 1
ATOM 871 N N . HIS A 1 102 ? -3.212 -6.337 11.867 1.00 90.81 102 HIS A N 1
ATOM 872 C CA . HIS A 1 102 ? -2.851 -6.287 13.280 1.00 90.81 102 HIS A CA 1
ATOM 873 C C . HIS A 1 102 ? -3.197 -4.922 13.901 1.00 90.81 102 HIS A C 1
ATOM 875 O O . HIS A 1 102 ? -3.782 -4.859 14.976 1.00 90.81 102 HIS A O 1
ATOM 881 N N . ARG A 1 103 ? -2.943 -3.791 13.233 1.00 87.00 103 ARG A N 1
ATOM 882 C CA . ARG A 1 103 ? -3.317 -2.469 13.776 1.00 87.00 103 ARG A CA 1
ATOM 883 C C . ARG A 1 103 ? -4.823 -2.224 13.859 1.00 87.00 103 ARG A C 1
ATOM 885 O O . ARG A 1 103 ? -5.274 -1.533 14.780 1.00 87.00 103 ARG A O 1
ATOM 892 N N . VAL A 1 104 ? -5.589 -2.753 12.911 1.00 87.50 104 VAL A N 1
ATOM 893 C CA . VAL A 1 104 ? -7.049 -2.608 12.883 1.00 87.50 104 VAL A CA 1
ATOM 894 C C . VAL A 1 104 ? -7.703 -3.519 13.921 1.00 87.50 104 VAL A C 1
ATOM 896 O O . VAL A 1 104 ? -8.579 -3.071 14.660 1.00 87.50 104 VAL A O 1
ATOM 899 N N . PHE A 1 105 ? -7.254 -4.770 14.025 1.00 84.38 105 PHE A N 1
ATOM 900 C CA . PHE A 1 105 ? -7.909 -5.795 14.833 1.00 84.38 105 PHE A CA 1
ATOM 901 C C . PHE A 1 105 ? -7.318 -5.986 16.231 1.00 84.38 105 PHE A C 1
ATOM 903 O O . PHE A 1 105 ? -8.033 -6.504 17.090 1.00 84.38 105 PHE A O 1
ATOM 910 N N . SER A 1 106 ? -6.087 -5.545 16.517 1.00 74.94 106 SER A N 1
ATOM 911 C CA . SER A 1 106 ? -5.482 -5.780 17.832 1.00 74.94 106 SER A CA 1
ATOM 912 C C . SER A 1 106 ? -6.189 -5.000 18.941 1.00 74.94 106 SER A C 1
ATOM 914 O O . SER A 1 106 ? -6.157 -3.760 18.967 1.00 74.94 106 SER A O 1
ATOM 916 N N . PRO A 1 107 ? -6.808 -5.696 19.915 1.00 64.31 107 PRO A N 1
ATOM 917 C CA . PRO A 1 107 ? -7.437 -5.038 21.042 1.00 64.31 107 PRO A CA 1
ATOM 918 C C . PRO A 1 107 ? -6.349 -4.421 21.930 1.00 64.31 107 PRO A C 1
ATOM 920 O O . PRO A 1 107 ? -5.590 -5.123 22.595 1.00 64.31 107 PRO A O 1
ATOM 923 N N . LYS A 1 108 ? -6.310 -3.083 22.020 1.00 65.50 108 LYS A N 1
ATOM 924 C CA . LYS A 1 108 ? -5.399 -2.325 22.913 1.00 65.50 108 LYS A CA 1
ATOM 925 C C . LYS A 1 108 ? -5.603 -2.599 24.421 1.00 65.50 108 LYS A C 1
ATOM 927 O O . LYS A 1 108 ? -4.932 -1.993 25.252 1.00 65.50 108 LYS A O 1
ATOM 932 N N . ILE A 1 109 ? -6.493 -3.524 24.786 1.00 59.97 109 ILE A N 1
ATOM 933 C CA . ILE A 1 109 ? -6.893 -3.860 26.161 1.00 59.97 109 ILE A CA 1
ATOM 934 C C . ILE A 1 109 ? -5.709 -4.353 27.009 1.00 59.97 109 ILE A C 1
ATOM 936 O O . ILE A 1 109 ? -5.611 -3.993 28.181 1.00 59.97 109 ILE A O 1
ATOM 940 N N . ARG A 1 110 ? -4.771 -5.117 26.429 1.00 56.31 110 ARG A N 1
ATOM 941 C CA . ARG A 1 110 ? -3.685 -5.760 27.193 1.00 56.31 110 ARG A CA 1
ATOM 942 C C . ARG A 1 110 ? -2.633 -4.778 27.740 1.00 56.31 110 ARG A C 1
ATOM 944 O O . ARG A 1 110 ? -2.084 -5.027 28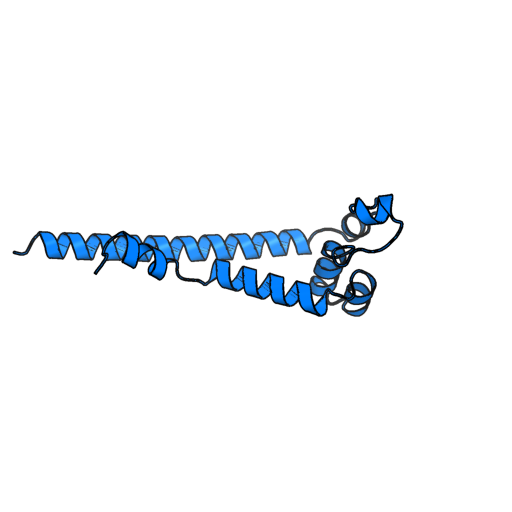.802 1.00 56.31 110 ARG A O 1
ATOM 951 N N . SER A 1 111 ? -2.407 -3.634 27.087 1.00 56.00 111 SER A N 1
ATOM 952 C CA . SER A 1 111 ? -1.443 -2.612 27.550 1.00 56.00 111 SER A CA 1
ATOM 953 C C . SER A 1 111 ? -1.998 -1.693 28.649 1.00 56.00 111 SER A C 1
ATOM 955 O O . SER A 1 111 ? -1.230 -1.140 29.435 1.00 56.00 111 SER A O 1
ATOM 957 N N . LEU A 1 112 ? -3.320 -1.504 28.713 1.00 59.34 112 LEU A N 1
ATOM 958 C CA . LEU A 1 112 ? -3.946 -0.600 29.686 1.00 59.34 112 LEU A CA 1
ATOM 959 C C . LEU A 1 112 ? -4.243 -1.287 31.020 1.00 59.34 112 LEU A C 1
ATOM 961 O O . LEU A 1 112 ? -4.131 -0.637 32.055 1.00 59.34 112 LEU A O 1
ATOM 965 N N . LYS A 1 113 ? -4.539 -2.595 31.017 1.00 58.91 113 LYS A N 1
ATOM 966 C CA . LYS A 1 113 ? -4.754 -3.364 32.253 1.00 58.91 113 LYS A CA 1
ATOM 967 C C . LYS A 1 113 ? -3.536 -3.284 33.185 1.00 58.91 113 LYS A C 1
ATOM 969 O O . LYS A 1 113 ? -3.697 -2.861 34.321 1.00 58.91 113 LYS A O 1
ATOM 974 N N . ASN A 1 114 ? -2.334 -3.544 32.666 1.00 58.75 114 ASN A N 1
ATOM 975 C CA . ASN A 1 114 ? -1.096 -3.535 33.460 1.00 58.75 114 ASN A CA 1
ATOM 976 C C . ASN A 1 114 ? -0.653 -2.131 33.910 1.00 58.75 114 ASN A C 1
ATOM 978 O O . ASN A 1 114 ? 0.154 -2.016 34.823 1.00 58.75 114 ASN A O 1
ATOM 982 N N . ARG A 1 115 ? -1.151 -1.056 33.278 1.00 62.03 115 ARG A N 1
ATOM 983 C CA . ARG A 1 115 ? -0.870 0.324 33.715 1.00 62.03 115 ARG A CA 1
ATOM 984 C C . ARG A 1 115 ? -1.810 0.820 34.809 1.00 62.03 115 ARG A C 1
ATOM 986 O O . ARG A 1 115 ? -1.424 1.693 35.572 1.00 62.03 115 ARG A O 1
ATOM 993 N N . VAL A 1 116 ? -3.046 0.326 34.841 1.00 65.56 116 VAL A N 1
ATOM 994 C CA . VAL A 1 116 ? -4.083 0.789 35.781 1.00 65.56 116 VAL A CA 1
ATOM 995 C C . VAL A 1 116 ? -4.186 -0.128 37.004 1.00 65.56 116 VAL A C 1
ATOM 997 O O . VAL A 1 116 ? -4.540 0.343 38.079 1.00 65.56 116 VAL A O 1
ATOM 1000 N N . PHE A 1 117 ? -3.848 -1.409 36.850 1.00 57.66 117 PHE A N 1
ATOM 1001 C CA . PHE A 1 117 ? -3.785 -2.401 37.920 1.00 57.66 117 PHE A CA 1
ATOM 1002 C C . PHE A 1 117 ? -2.477 -3.194 37.776 1.00 57.66 117 PHE A C 1
ATOM 1004 O O . PHE A 1 117 ? -2.481 -4.245 37.131 1.00 57.66 117 PHE A O 1
ATOM 1011 N N . PRO A 1 118 ? -1.343 -2.658 38.256 1.00 58.94 118 PRO A N 1
ATOM 1012 C CA . PRO A 1 118 ? -0.175 -3.489 38.524 1.00 58.94 118 PRO A CA 1
ATOM 1013 C C . PRO A 1 118 ? -0.533 -4.461 39.662 1.00 58.94 118 PRO A C 1
ATOM 1015 O O . PRO A 1 118 ? -1.169 -4.039 40.629 1.00 58.94 118 PRO A O 1
ATOM 1018 N N . ASP A 1 119 ? -0.218 -5.746 39.480 1.00 69.38 119 ASP A N 1
ATOM 1019 C CA . ASP A 1 119 ? -0.438 -6.803 40.482 1.00 69.38 119 ASP A CA 1
ATOM 1020 C C . ASP A 1 119 ? 0.411 -6.579 41.748 1.00 69.38 119 ASP A C 1
ATOM 1022 O O . ASP A 1 119 ? 1.540 -6.044 41.617 1.00 69.38 119 ASP A O 1
#

InterPro domains:
  IPR021215 Protein of unknown function DUF2752 [PF10825] (52-97)

Sequence (119 aa):
MSLVSKRMRHRHGIFVFLLRFQRHVRFAFVVVATLIFYSIPEEFIFDPLPLCIFRFLFDRDCPGCGTTRGFWCILHFRFEDAYHYNSWIWLTFPLFVSCLLHRVFSPKIRSLKNRVFPD

Foldseek 3Di:
DPPVVVVVVVVVVVVVVVLVVVLVVLVVVVVVVVVVLLPDDPCVLVPPPQPDVCCVVPVDDDQCFLLSVLVNCVSVVNNVSSCVRHVCNVVVVVVVVVVSCCVSPPRPVVVVCCVVDPD

Mean predicted aligned error: 9.86 Å